Protein AF-A0A8X6HJP4-F1 (afdb_monomer_lite)

Organism: Trichonephila clavata (NCBI:txid2740835)

pLDDT: mean 70.88, std 17.94, range [38.75, 93.31]

Structure (mmCIF, N/CA/C/O backbone):
data_AF-A0A8X6HJP4-F1
#
_entry.id   AF-A0A8X6HJP4-F1
#
loop_
_atom_site.group_PDB
_atom_site.id
_atom_site.type_symbol
_atom_site.label_atom_id
_atom_site.label_alt_id
_atom_site.label_comp_id
_atom_site.label_asym_id
_atom_site.label_entity_id
_atom_site.label_seq_id
_atom_site.pdbx_PDB_ins_code
_atom_site.Cartn_x
_atom_site.Cartn_y
_atom_site.Cartn_z
_atom_site.occupancy
_atom_site.B_iso_or_equiv
_atom_site.auth_seq_id
_atom_site.auth_comp_id
_atom_site.auth_asym_id
_atom_site.auth_atom_id
_atom_site.pdbx_PDB_model_num
ATOM 1 N N . MET A 1 1 ? 58.915 -60.708 -38.035 1.00 47.84 1 MET A N 1
ATOM 2 C CA . MET A 1 1 ? 58.056 -60.629 -36.832 1.00 47.84 1 MET A CA 1
ATOM 3 C C . MET A 1 1 ? 58.029 -59.175 -36.371 1.00 47.84 1 MET A C 1
ATOM 5 O O . MET A 1 1 ? 59.102 -58.662 -36.073 1.00 47.84 1 MET A O 1
ATOM 9 N N . PRO A 1 2 ? 56.891 -58.460 -36.427 1.00 41.22 2 PRO A N 1
ATOM 10 C CA . PRO A 1 2 ? 56.853 -57.029 -36.135 1.00 41.22 2 PRO A CA 1
ATOM 11 C C . PRO A 1 2 ? 56.765 -56.736 -34.631 1.00 41.22 2 PRO A C 1
ATOM 13 O O . PRO A 1 2 ? 56.068 -57.411 -33.879 1.00 41.22 2 PRO A O 1
ATOM 16 N N . LYS A 1 3 ? 57.498 -55.699 -34.225 1.00 44.00 3 LYS A N 1
ATOM 17 C CA . LYS A 1 3 ? 57.611 -55.133 -32.876 1.00 44.00 3 LYS A CA 1
ATOM 18 C C . LYS A 1 3 ? 56.279 -54.454 -32.505 1.00 44.00 3 LYS A C 1
ATOM 20 O O . LYS A 1 3 ? 55.873 -53.517 -33.188 1.00 44.00 3 LYS A O 1
ATOM 25 N N . PHE A 1 4 ? 55.600 -54.903 -31.448 1.00 42.75 4 PHE A N 1
ATOM 26 C CA . PHE A 1 4 ? 54.418 -54.221 -30.904 1.00 42.75 4 PHE A CA 1
ATOM 27 C C . PHE A 1 4 ? 54.850 -52.892 -30.266 1.00 42.75 4 PHE A C 1
ATOM 29 O O . PHE A 1 4 ? 55.399 -52.864 -29.167 1.00 42.75 4 PHE A O 1
ATOM 36 N N . MET A 1 5 ? 54.642 -51.784 -30.978 1.00 51.66 5 MET A N 1
ATOM 37 C CA . MET A 1 5 ? 54.767 -50.432 -30.433 1.00 51.66 5 MET A CA 1
ATOM 38 C C . MET A 1 5 ? 53.473 -50.090 -29.688 1.00 51.66 5 MET A C 1
ATOM 40 O O . MET A 1 5 ? 52.437 -49.863 -30.311 1.00 51.66 5 MET A O 1
ATOM 44 N N . LEU A 1 6 ? 53.540 -50.061 -28.356 1.00 43.97 6 LEU A N 1
ATOM 45 C CA . LEU A 1 6 ? 52.516 -49.473 -27.491 1.00 43.97 6 LEU A CA 1
ATOM 46 C C . LEU A 1 6 ? 52.304 -48.007 -27.904 1.00 43.97 6 LEU A C 1
ATOM 48 O O . LEU A 1 6 ? 53.206 -47.184 -27.767 1.00 43.97 6 LEU A O 1
ATOM 52 N N . HIS A 1 7 ? 51.130 -47.686 -28.446 1.00 41.44 7 HIS A N 1
ATOM 53 C CA . HIS A 1 7 ? 50.691 -46.305 -28.628 1.00 41.44 7 HIS A CA 1
ATOM 54 C C . HIS A 1 7 ? 50.087 -45.812 -27.311 1.00 41.44 7 HIS A C 1
ATOM 56 O O . HIS A 1 7 ? 49.021 -46.272 -26.904 1.00 41.44 7 HIS A O 1
ATOM 62 N N . GLU A 1 8 ? 50.754 -44.868 -26.652 1.00 43.62 8 GLU A N 1
ATOM 63 C CA . GLU A 1 8 ? 50.147 -44.088 -25.574 1.00 43.62 8 GLU A CA 1
ATOM 64 C C . GLU A 1 8 ? 49.019 -43.203 -26.137 1.00 43.62 8 GLU A C 1
ATOM 66 O O . GLU A 1 8 ? 49.174 -42.601 -27.209 1.00 43.62 8 GLU A O 1
ATOM 71 N N . PRO A 1 9 ? 47.876 -43.068 -25.441 1.00 43.31 9 PRO A N 1
ATOM 72 C CA . PRO A 1 9 ? 46.832 -42.160 -25.876 1.00 43.31 9 PRO A CA 1
ATOM 73 C C . PRO A 1 9 ? 47.308 -40.721 -25.665 1.00 43.31 9 PRO A C 1
ATOM 75 O O . PRO A 1 9 ? 47.487 -40.254 -24.539 1.00 43.31 9 PRO A O 1
ATOM 78 N N . LYS A 1 10 ? 47.480 -39.988 -26.769 1.00 45.06 10 LYS A N 1
ATOM 79 C CA . LYS A 1 10 ? 47.684 -38.537 -26.748 1.00 45.06 10 LYS A CA 1
ATOM 80 C C . LYS A 1 10 ? 46.506 -37.891 -26.013 1.00 45.06 10 LYS A C 1
ATOM 82 O O . LYS A 1 10 ? 45.404 -37.822 -26.558 1.00 45.06 10 LYS A O 1
ATOM 87 N N . ARG A 1 11 ? 46.738 -37.391 -24.793 1.00 45.00 11 ARG A N 1
ATOM 88 C CA . ARG A 1 11 ? 45.825 -36.463 -24.113 1.00 45.00 11 ARG A CA 1
ATOM 89 C C . ARG A 1 11 ? 45.686 -35.232 -25.005 1.00 45.00 11 ARG A C 1
ATOM 91 O O . ARG A 1 11 ? 46.582 -34.394 -25.059 1.00 45.00 11 ARG A O 1
ATOM 98 N N . LYS A 1 12 ? 44.589 -35.145 -25.760 1.00 46.22 12 LYS A N 1
ATOM 99 C CA . LYS A 1 12 ? 44.219 -33.908 -26.447 1.00 46.22 12 LYS A CA 1
ATOM 100 C C . LYS A 1 12 ? 43.925 -32.885 -25.356 1.00 46.22 12 LYS A C 1
ATOM 102 O O . LYS A 1 12 ? 42.979 -33.058 -24.593 1.00 46.22 12 LYS A O 1
ATOM 107 N N . GLY A 1 13 ? 44.778 -31.868 -25.257 1.00 43.34 13 GLY A N 1
ATOM 108 C CA . GLY A 1 13 ? 44.518 -30.692 -24.441 1.00 43.34 13 GLY A CA 1
ATOM 109 C C . GLY A 1 13 ? 43.166 -30.120 -24.845 1.00 43.34 13 GLY A C 1
ATOM 110 O O . GLY A 1 13 ? 42.989 -29.694 -25.987 1.00 43.34 13 GLY A O 1
ATOM 111 N N . SER A 1 14 ? 42.214 -30.191 -23.919 1.00 41.75 14 SER A N 1
ATOM 112 C CA . SER A 1 14 ? 40.918 -29.543 -24.042 1.00 41.75 14 SER A CA 1
ATOM 113 C C . SER A 1 14 ? 41.187 -28.044 -24.009 1.00 41.75 14 SER A C 1
ATOM 115 O O . SER A 1 14 ? 41.478 -27.483 -22.955 1.00 41.75 14 SER A O 1
ATOM 117 N N . LYS A 1 15 ? 41.210 -27.427 -25.189 1.00 45.81 15 LYS A N 1
ATOM 118 C CA . LYS A 1 15 ? 41.219 -25.976 -25.312 1.00 45.81 15 LYS A CA 1
ATOM 119 C C . LYS A 1 15 ? 39.861 -25.466 -24.838 1.00 45.81 15 LYS A C 1
ATOM 121 O O . LYS A 1 15 ? 38.835 -26.026 -25.212 1.00 45.81 15 LYS A O 1
ATOM 126 N N . ASP A 1 16 ? 39.924 -24.441 -24.000 1.00 45.06 16 ASP A N 1
ATOM 127 C CA . ASP A 1 16 ? 38.837 -23.527 -23.670 1.00 45.06 16 ASP A CA 1
ATOM 128 C C . ASP A 1 16 ? 37.645 -24.165 -22.944 1.00 45.06 16 ASP A C 1
ATOM 130 O O . ASP A 1 16 ? 36.622 -24.510 -23.526 1.00 45.06 16 ASP A O 1
ATOM 134 N N . VAL A 1 17 ? 37.763 -24.256 -21.618 1.00 42.88 17 VAL A N 1
ATOM 135 C CA . VAL A 1 17 ? 36.590 -24.152 -20.744 1.00 42.88 17 VAL A CA 1
ATOM 136 C C . VAL A 1 17 ? 36.380 -22.654 -20.518 1.00 42.88 17 VAL A C 1
ATOM 138 O O . VAL A 1 17 ? 37.188 -22.059 -19.798 1.00 42.88 17 VAL A O 1
ATOM 141 N N . PRO A 1 18 ? 35.351 -22.004 -21.094 1.00 38.75 18 PRO A N 1
ATOM 142 C CA . PRO A 1 18 ? 34.951 -20.690 -20.632 1.00 38.75 18 PRO A CA 1
ATOM 143 C C . PRO A 1 18 ? 34.388 -20.879 -19.226 1.00 38.75 18 PRO A C 1
ATOM 145 O O . PRO A 1 18 ? 33.280 -21.376 -19.021 1.00 38.75 18 PRO A O 1
ATOM 148 N N . GLN A 1 19 ? 35.226 -20.547 -18.253 1.00 42.38 19 GLN A N 1
ATOM 149 C CA . GLN A 1 19 ? 34.835 -20.264 -16.884 1.00 42.38 19 GLN A CA 1
ATOM 150 C C . GLN A 1 19 ? 33.762 -19.159 -16.904 1.00 42.38 19 GLN A C 1
ATOM 152 O O . GLN A 1 19 ? 33.893 -18.196 -17.653 1.00 42.38 19 GLN A O 1
ATOM 157 N N . VAL A 1 20 ? 32.723 -19.329 -16.078 1.00 48.09 20 VAL A N 1
ATOM 158 C CA . VAL A 1 20 ? 31.703 -18.335 -15.675 1.00 48.09 20 VAL A CA 1
ATOM 159 C C . VAL A 1 20 ? 30.961 -17.574 -16.794 1.00 48.09 20 VAL A C 1
ATOM 161 O O . VAL A 1 20 ? 31.365 -16.502 -17.210 1.00 48.09 20 VAL A O 1
ATOM 164 N N . SER A 1 21 ? 29.796 -18.070 -17.239 1.00 45.22 21 SER A N 1
ATOM 165 C CA . SER A 1 21 ? 28.843 -17.234 -18.017 1.00 45.22 21 SER A CA 1
ATOM 166 C C . SER A 1 21 ? 27.358 -17.621 -17.914 1.00 45.22 21 SER A C 1
ATOM 168 O O . SER A 1 21 ? 26.514 -17.051 -18.604 1.00 45.22 21 SER A O 1
ATOM 170 N N . SER A 1 22 ? 26.976 -18.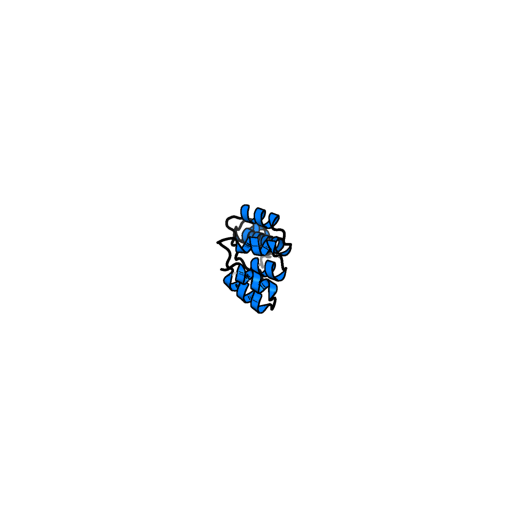569 -17.051 1.00 47.34 22 SER A N 1
ATOM 171 C CA . SER A 1 22 ? 25.569 -19.007 -16.978 1.00 47.34 22 SER A CA 1
ATOM 172 C C . SER A 1 22 ? 24.670 -18.113 -16.117 1.00 47.34 22 SER A C 1
ATOM 174 O O . SER A 1 22 ? 23.454 -18.188 -16.262 1.00 47.34 22 SER A O 1
ATOM 176 N N . VAL A 1 23 ? 25.241 -17.253 -15.266 1.00 47.69 23 VAL A N 1
ATOM 177 C CA . VAL A 1 23 ? 24.474 -16.311 -14.430 1.00 47.69 23 VAL A CA 1
ATOM 178 C C . VAL A 1 23 ? 24.244 -14.958 -15.111 1.00 47.69 23 VAL A C 1
ATOM 180 O O . VAL A 1 23 ? 23.131 -14.451 -15.056 1.00 47.69 23 VAL A O 1
ATOM 183 N N . GLU A 1 24 ? 25.212 -14.427 -15.863 1.00 46.94 24 GLU A N 1
ATOM 184 C CA . GLU A 1 24 ? 25.058 -13.128 -16.550 1.00 46.94 24 GLU A CA 1
ATOM 185 C C . GLU A 1 24 ? 24.067 -13.176 -17.727 1.00 46.94 24 GLU A C 1
ATOM 187 O O . GLU A 1 24 ? 23.448 -12.176 -18.076 1.00 46.94 24 GLU A O 1
ATOM 192 N N . LYS A 1 25 ? 23.827 -14.362 -18.301 1.00 45.03 25 LYS A N 1
ATOM 193 C CA . LYS A 1 25 ? 22.883 -14.547 -19.417 1.00 45.03 25 LYS A CA 1
ATOM 194 C C . LYS A 1 25 ? 21.414 -14.667 -18.986 1.00 45.03 25 LYS A C 1
ATOM 196 O O . LYS A 1 25 ? 20.534 -14.829 -19.836 1.00 45.03 25 LYS A O 1
ATOM 201 N N . LEU A 1 26 ? 21.140 -14.634 -17.679 1.00 45.94 26 LEU A N 1
ATOM 202 C CA . LEU A 1 26 ? 19.782 -14.687 -17.135 1.00 45.94 26 LEU A CA 1
ATOM 203 C C . LEU A 1 26 ? 19.159 -13.287 -17.014 1.00 45.94 26 LEU A C 1
ATOM 205 O O . LEU A 1 26 ? 17.960 -13.145 -17.250 1.00 45.94 26 LEU A O 1
ATOM 209 N N . GLU A 1 27 ? 19.962 -12.255 -16.733 1.00 51.69 27 GLU A N 1
ATOM 210 C CA . GLU A 1 27 ? 19.502 -10.861 -16.639 1.00 51.69 27 GLU A CA 1
ATOM 211 C C . GLU A 1 27 ? 18.963 -10.341 -17.986 1.00 51.69 27 GLU A C 1
ATOM 213 O O . GLU A 1 27 ? 17.882 -9.759 -18.040 1.00 51.69 27 GLU A O 1
ATOM 218 N N . GLU A 1 28 ? 19.632 -10.650 -19.102 1.00 47.50 28 GLU A N 1
ATOM 219 C CA . GLU A 1 28 ? 19.159 -10.279 -20.450 1.00 47.50 28 GLU A CA 1
ATOM 220 C C . GLU A 1 28 ? 17.887 -11.031 -20.877 1.00 47.50 28 GLU A C 1
ATOM 222 O O . GLU A 1 28 ? 17.081 -10.532 -21.666 1.00 47.50 28 GLU A O 1
ATOM 227 N N . ARG A 1 29 ? 17.657 -12.235 -20.336 1.00 50.44 29 ARG A N 1
ATOM 228 C CA . ARG A 1 29 ? 16.448 -13.024 -20.619 1.00 50.44 29 ARG A CA 1
ATOM 229 C C . ARG A 1 29 ? 15.243 -12.596 -19.794 1.00 50.44 29 ARG A C 1
ATOM 231 O O . ARG A 1 29 ? 14.119 -12.817 -20.233 1.00 50.44 29 ARG A O 1
ATOM 238 N N . LYS A 1 30 ? 15.446 -11.947 -18.645 1.00 49.94 30 LYS A N 1
ATOM 239 C CA . LYS A 1 30 ? 14.352 -11.333 -17.882 1.00 49.94 30 LYS A CA 1
ATOM 240 C C . LYS A 1 30 ? 13.649 -10.259 -18.718 1.00 49.94 30 LYS A C 1
ATOM 242 O O . LYS A 1 30 ? 12.435 -10.304 -18.850 1.00 49.94 30 LYS A O 1
ATOM 247 N N . ALA A 1 31 ? 14.400 -9.382 -19.383 1.00 51.38 31 ALA A N 1
ATOM 248 C CA . ALA A 1 31 ? 13.833 -8.286 -20.176 1.00 51.38 31 ALA A CA 1
ATOM 249 C C . ALA A 1 31 ? 12.991 -8.734 -21.393 1.00 51.38 31 ALA A C 1
ATOM 251 O O . ALA A 1 31 ? 12.178 -7.963 -21.891 1.00 51.38 31 ALA A O 1
ATOM 252 N N . SER A 1 32 ? 13.168 -9.970 -21.875 1.00 52.00 32 SER A N 1
ATOM 253 C CA . SER A 1 32 ? 12.420 -10.531 -23.016 1.00 52.00 32 SER A CA 1
ATOM 254 C C . SER A 1 32 ? 11.284 -11.474 -22.608 1.00 52.00 32 SER A C 1
ATOM 256 O O . SER A 1 32 ? 10.491 -11.885 -23.455 1.00 52.00 32 SER A O 1
ATOM 258 N N . LEU A 1 33 ? 11.180 -11.813 -21.321 1.00 49.00 33 LEU A N 1
ATOM 259 C CA . LEU A 1 33 ? 10.102 -12.630 -20.783 1.00 49.00 33 LEU A CA 1
ATOM 260 C C . LEU A 1 33 ? 9.059 -11.703 -20.143 1.00 49.00 33 LEU A C 1
ATOM 262 O O . LEU A 1 33 ? 9.397 -10.997 -19.192 1.00 49.00 33 LEU A O 1
ATOM 266 N N . PRO A 1 34 ? 7.781 -11.748 -20.567 1.00 51.12 34 PRO A N 1
ATOM 267 C CA . PRO A 1 34 ? 6.707 -10.955 -19.957 1.00 51.12 34 PRO A CA 1
ATOM 268 C C . PRO A 1 34 ? 6.652 -11.092 -18.427 1.00 51.12 34 PRO A C 1
ATOM 270 O O . PRO A 1 34 ? 6.281 -10.162 -17.722 1.00 51.12 34 PRO A O 1
ATOM 273 N N . LEU A 1 35 ? 7.089 -12.245 -17.912 1.00 46.84 35 LEU A N 1
ATOM 274 C CA . LEU A 1 35 ? 7.155 -12.560 -16.489 1.00 46.84 35 LEU A CA 1
ATOM 275 C C . LEU A 1 35 ? 8.084 -11.640 -15.688 1.00 46.84 35 LEU A C 1
ATOM 277 O O . LEU A 1 35 ? 7.721 -11.264 -14.580 1.00 46.84 35 LEU A O 1
ATOM 281 N N . ALA A 1 36 ? 9.262 -11.263 -16.197 1.00 50.75 36 ALA A N 1
ATOM 282 C CA . ALA A 1 36 ? 10.165 -10.422 -15.405 1.00 50.75 36 ALA A CA 1
ATOM 283 C C . ALA A 1 36 ? 9.758 -8.946 -15.435 1.00 50.75 36 ALA A C 1
ATOM 285 O O . ALA A 1 36 ? 10.018 -8.222 -14.476 1.00 50.75 36 ALA A O 1
ATOM 286 N N . GLN A 1 37 ? 9.080 -8.521 -16.507 1.00 54.09 37 GLN A N 1
ATOM 287 C CA . GLN A 1 37 ? 8.431 -7.218 -16.538 1.00 54.09 37 GLN A CA 1
ATOM 288 C C . GLN A 1 37 ? 7.282 -7.160 -15.529 1.00 54.09 37 GLN A C 1
ATOM 290 O O . GLN A 1 37 ? 7.194 -6.177 -14.807 1.00 54.09 37 GLN A O 1
ATOM 295 N N . LEU A 1 38 ? 6.477 -8.226 -15.394 1.00 58.31 38 LEU A N 1
ATOM 296 C CA . LEU A 1 38 ? 5.463 -8.300 -14.335 1.00 58.31 38 LEU A CA 1
ATOM 297 C C . LEU A 1 38 ? 6.082 -8.161 -12.937 1.00 58.31 38 LEU A C 1
ATOM 299 O O . LEU A 1 38 ? 5.614 -7.329 -12.171 1.00 58.31 38 LEU A O 1
ATOM 303 N N . VAL A 1 39 ? 7.162 -8.893 -12.634 1.00 65.62 39 VAL A N 1
ATOM 304 C CA . VAL A 1 39 ? 7.816 -8.822 -11.311 1.00 65.62 39 VAL A CA 1
ATOM 305 C C . VAL A 1 39 ? 8.368 -7.418 -11.024 1.00 65.62 39 VAL A C 1
ATOM 307 O O . VAL A 1 39 ? 8.156 -6.886 -9.938 1.00 65.62 39 VAL A O 1
ATOM 310 N N . GLY A 1 40 ? 9.020 -6.774 -12.000 1.00 76.94 40 GLY A N 1
ATOM 311 C CA . GLY A 1 40 ? 9.520 -5.402 -11.832 1.00 76.94 40 GLY A CA 1
ATOM 312 C C . GLY A 1 40 ? 8.401 -4.360 -11.714 1.00 76.94 40 GLY A C 1
ATOM 313 O O . GLY A 1 40 ? 8.499 -3.419 -10.925 1.00 76.94 40 GLY A O 1
ATOM 314 N N . SER A 1 41 ? 7.312 -4.538 -12.463 1.00 82.31 41 SER A N 1
ATOM 315 C CA . SER A 1 41 ? 6.130 -3.683 -12.376 1.00 82.31 41 SER A CA 1
ATOM 316 C C . SER A 1 41 ? 5.425 -3.839 -11.019 1.00 82.31 41 SER A C 1
ATOM 318 O O . SER A 1 41 ? 5.032 -2.836 -10.430 1.00 82.31 41 SER A O 1
ATOM 320 N N . GLU A 1 42 ? 5.304 -5.051 -10.474 1.00 85.31 42 GLU A N 1
ATOM 321 C CA . GLU A 1 42 ? 4.737 -5.290 -9.136 1.00 85.31 42 GLU A CA 1
ATOM 322 C C . GLU A 1 42 ? 5.590 -4.648 -8.031 1.00 85.31 42 GLU A C 1
ATOM 324 O O . GLU A 1 42 ? 5.060 -3.954 -7.164 1.00 85.31 42 GLU A O 1
ATOM 329 N N . GLU A 1 43 ? 6.918 -4.795 -8.078 1.00 86.56 43 GLU A N 1
ATOM 330 C CA . GLU A 1 43 ? 7.820 -4.113 -7.137 1.00 86.56 43 GLU A CA 1
ATOM 331 C C . GLU A 1 43 ? 7.653 -2.590 -7.193 1.00 86.56 43 GLU A C 1
ATOM 333 O O . GLU A 1 43 ? 7.536 -1.931 -6.153 1.00 86.56 43 GLU A O 1
ATOM 338 N N . ARG A 1 44 ? 7.568 -2.029 -8.406 1.00 89.69 44 ARG A N 1
ATOM 339 C CA . ARG A 1 44 ? 7.340 -0.595 -8.600 1.00 89.69 44 ARG A CA 1
ATOM 340 C C . ARG A 1 44 ? 5.979 -0.155 -8.065 1.00 89.69 44 ARG A C 1
ATOM 342 O O . ARG A 1 44 ? 5.891 0.899 -7.437 1.00 89.69 44 ARG A O 1
ATOM 349 N N . PHE A 1 45 ? 4.937 -0.953 -8.274 1.00 91.44 45 PHE A N 1
ATOM 350 C CA . PHE A 1 45 ? 3.605 -0.700 -7.732 1.00 91.44 45 PHE A CA 1
ATOM 351 C C . PHE A 1 45 ? 3.635 -0.593 -6.205 1.00 91.44 45 PHE A C 1
ATOM 353 O O . PHE A 1 45 ? 3.146 0.392 -5.647 1.00 91.44 45 PHE A O 1
ATOM 360 N N . PHE A 1 46 ? 4.275 -1.547 -5.523 1.00 90.81 46 PHE A N 1
ATOM 361 C CA . PHE A 1 46 ? 4.404 -1.509 -4.067 1.00 90.81 46 PHE A CA 1
ATOM 362 C C . PHE A 1 46 ? 5.180 -0.287 -3.572 1.00 90.81 46 PHE A C 1
ATOM 364 O O . PHE A 1 46 ? 4.788 0.299 -2.565 1.00 90.81 46 PHE A O 1
ATOM 371 N N . GLU A 1 47 ? 6.237 0.131 -4.273 1.00 91.38 47 GLU A N 1
ATOM 372 C CA . GLU A 1 47 ? 6.992 1.340 -3.923 1.00 91.38 47 GLU A CA 1
ATOM 373 C C . GLU A 1 47 ? 6.115 2.603 -3.993 1.00 91.38 47 GLU A C 1
ATOM 375 O O . GLU A 1 47 ? 6.156 3.447 -3.095 1.00 91.38 47 GLU A O 1
ATOM 380 N N . LEU A 1 48 ? 5.293 2.734 -5.040 1.00 93.31 48 LEU A N 1
ATOM 381 C CA . LEU A 1 48 ? 4.371 3.863 -5.199 1.00 93.31 48 LEU A CA 1
ATOM 382 C C . LEU A 1 48 ? 3.307 3.886 -4.091 1.00 93.31 48 LEU A C 1
ATOM 384 O O . LEU A 1 48 ? 3.045 4.934 -3.495 1.00 93.31 48 LEU A O 1
ATOM 388 N N . VAL A 1 49 ? 2.749 2.718 -3.764 1.00 92.25 49 VAL A N 1
ATOM 389 C CA . VAL A 1 49 ? 1.780 2.557 -2.670 1.00 92.25 49 VAL A CA 1
ATOM 390 C C . VAL A 1 49 ? 2.414 2.897 -1.318 1.00 92.25 49 VAL A C 1
ATOM 392 O O . VAL A 1 49 ? 1.811 3.602 -0.504 1.00 92.25 49 VAL A O 1
ATOM 395 N N . GLU A 1 50 ? 3.650 2.454 -1.085 1.00 90.12 50 GLU A N 1
ATOM 396 C CA . GLU A 1 50 ? 4.401 2.722 0.142 1.00 90.12 50 GLU A CA 1
ATOM 397 C C . GLU A 1 50 ? 4.723 4.210 0.325 1.00 90.12 50 GLU A C 1
ATOM 399 O O . GLU A 1 50 ? 4.709 4.698 1.456 1.00 90.12 50 GLU A O 1
ATOM 404 N N . ARG A 1 51 ? 4.951 4.942 -0.773 1.00 91.19 51 ARG A N 1
ATOM 405 C CA . ARG A 1 51 ? 5.109 6.407 -0.776 1.00 91.19 51 ARG A CA 1
ATOM 406 C C . ARG A 1 51 ? 3.791 7.155 -0.556 1.00 91.19 51 ARG A C 1
ATOM 408 O O . ARG A 1 51 ? 3.829 8.308 -0.143 1.00 91.19 51 ARG A O 1
ATOM 415 N N . GLY A 1 52 ? 2.645 6.520 -0.813 1.00 90.25 52 GLY A N 1
ATOM 416 C CA . GLY A 1 52 ? 1.323 7.142 -0.675 1.00 90.25 52 GLY A CA 1
ATOM 417 C C . GLY A 1 52 ? 0.940 8.083 -1.811 1.00 90.25 52 GLY A C 1
ATOM 418 O O . GLY A 1 52 ? -0.016 8.841 -1.671 1.00 90.25 52 GLY A O 1
ATOM 419 N N . ASP A 1 53 ? 1.660 8.035 -2.931 1.00 90.50 53 ASP A N 1
ATOM 420 C CA . ASP A 1 53 ? 1.384 8.873 -4.095 1.00 90.50 53 ASP A CA 1
ATOM 421 C C . ASP A 1 53 ? 0.257 8.264 -4.936 1.00 90.50 53 ASP A C 1
ATOM 423 O O . ASP A 1 53 ? 0.470 7.386 -5.776 1.00 90.50 53 ASP A O 1
ATOM 427 N N . THR A 1 54 ? -0.965 8.725 -4.685 1.00 92.31 54 THR A N 1
ATOM 428 C CA . THR A 1 54 ? -2.163 8.216 -5.353 1.00 92.31 54 THR A CA 1
ATOM 429 C C . THR A 1 54 ? -2.174 8.513 -6.852 1.00 92.31 54 THR A C 1
ATOM 431 O O . THR A 1 54 ? -2.603 7.667 -7.631 1.00 92.31 54 THR A O 1
ATOM 434 N N . ALA A 1 55 ? -1.655 9.668 -7.277 1.00 93.31 55 ALA A N 1
ATOM 435 C CA . ALA A 1 55 ? -1.642 10.068 -8.684 1.00 93.31 55 ALA A CA 1
ATOM 436 C C . ALA A 1 55 ? -0.680 9.200 -9.508 1.00 93.31 55 ALA A C 1
ATOM 438 O O . ALA A 1 55 ? -1.013 8.748 -10.609 1.00 93.31 55 ALA A O 1
ATOM 439 N N . SER A 1 56 ? 0.502 8.919 -8.953 1.00 93.31 56 SER A N 1
ATOM 440 C CA . SER A 1 56 ? 1.458 8.011 -9.589 1.00 93.31 56 SER A CA 1
ATOM 441 C C . SER A 1 56 ? 0.920 6.582 -9.656 1.00 93.31 56 SER A C 1
ATOM 443 O O . SER A 1 56 ? 1.087 5.926 -10.682 1.00 93.31 56 SER A O 1
ATOM 445 N N . VAL A 1 57 ? 0.241 6.103 -8.607 1.00 92.50 57 VAL A N 1
ATOM 446 C CA . VAL A 1 57 ? -0.404 4.779 -8.617 1.00 92.50 57 VAL A CA 1
ATOM 447 C C . VAL A 1 57 ? -1.500 4.692 -9.684 1.00 92.50 57 VAL A C 1
ATOM 449 O O . VAL A 1 57 ? -1.527 3.722 -10.437 1.00 92.50 57 VAL A O 1
ATOM 452 N N . GLU A 1 58 ? -2.371 5.696 -9.807 1.00 91.44 58 GLU A N 1
ATOM 453 C CA . GLU A 1 58 ? -3.411 5.716 -10.847 1.00 91.44 58 GLU A CA 1
ATOM 454 C C . GLU A 1 58 ? -2.821 5.700 -12.257 1.00 91.44 58 GLU A C 1
ATOM 456 O O . GLU A 1 58 ? -3.249 4.914 -13.106 1.00 91.44 58 GLU A O 1
ATOM 461 N N . THR A 1 59 ? -1.806 6.534 -12.493 1.00 92.75 59 THR A N 1
ATOM 462 C CA . THR A 1 59 ? -1.099 6.587 -13.780 1.00 92.75 59 THR A CA 1
ATOM 463 C C . THR A 1 59 ? -0.502 5.223 -14.110 1.00 92.75 59 THR A C 1
ATOM 465 O O . THR A 1 59 ? -0.724 4.679 -15.192 1.00 92.75 59 THR A O 1
ATOM 468 N N . PHE A 1 60 ? 0.175 4.623 -13.135 1.00 91.31 60 PHE A N 1
ATOM 469 C CA . PHE A 1 60 ? 0.826 3.334 -13.278 1.00 91.31 60 PHE A CA 1
ATOM 470 C C . PHE A 1 60 ? -0.163 2.192 -13.566 1.00 91.31 60 PHE A C 1
ATOM 472 O O . PHE A 1 60 ? 0.079 1.379 -14.461 1.00 91.31 60 PHE A O 1
ATOM 479 N N . LEU A 1 61 ? -1.303 2.148 -12.868 1.00 88.94 61 LEU A N 1
ATOM 480 C CA . LEU A 1 61 ? -2.361 1.159 -13.106 1.00 88.94 61 LEU A CA 1
ATOM 481 C C . LEU A 1 61 ? -3.051 1.354 -14.465 1.00 88.94 61 LEU A C 1
ATOM 483 O O . LEU A 1 61 ? -3.493 0.381 -15.076 1.00 88.94 61 LEU A O 1
ATOM 487 N N . ASN A 1 62 ? -3.132 2.589 -14.970 1.00 89.31 62 ASN A N 1
ATOM 488 C CA . ASN A 1 62 ? -3.664 2.850 -16.307 1.00 89.31 62 ASN A CA 1
ATOM 489 C C . ASN A 1 62 ? -2.700 2.396 -17.419 1.00 89.31 62 ASN A C 1
A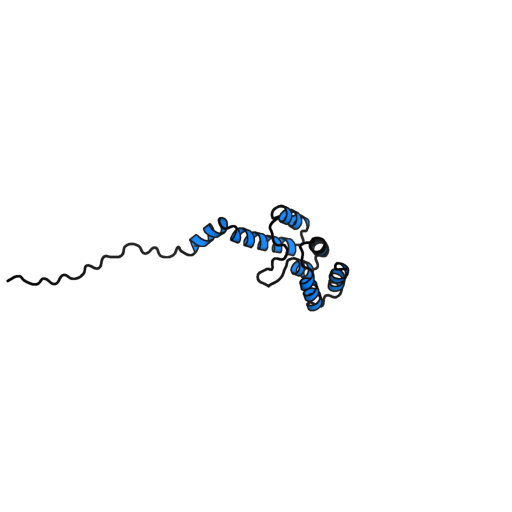TOM 491 O O . ASN A 1 62 ? -3.160 1.918 -18.457 1.00 89.31 62 ASN A O 1
ATOM 495 N N . GLU A 1 63 ? -1.388 2.506 -17.197 1.00 88.44 63 GLU A N 1
ATOM 496 C CA . GLU A 1 63 ? -0.352 1.972 -18.093 1.00 88.44 63 GLU A CA 1
ATOM 497 C C . GLU A 1 63 ? -0.285 0.435 -18.049 1.00 88.44 63 GLU A C 1
ATOM 499 O O . GLU A 1 63 ? -0.066 -0.209 -19.074 1.00 88.44 63 GLU A O 1
ATOM 504 N N . HIS A 1 64 ? -0.548 -0.166 -16.884 1.00 86.94 64 HIS A N 1
ATOM 505 C CA . HIS A 1 64 ? -0.468 -1.610 -16.650 1.00 86.94 64 HIS A CA 1
ATOM 506 C C . HIS A 1 64 ? -1.851 -2.228 -16.407 1.00 86.94 64 HIS A C 1
ATOM 508 O O . HIS A 1 64 ? -2.105 -2.835 -15.369 1.00 86.94 64 HIS A O 1
ATOM 514 N N . ARG A 1 65 ? -2.758 -2.128 -17.387 1.00 82.44 65 ARG A N 1
ATOM 515 C CA . ARG A 1 65 ? -4.152 -2.611 -17.248 1.00 82.44 65 ARG A CA 1
ATOM 516 C C . ARG A 1 65 ? -4.303 -4.101 -16.940 1.00 82.44 65 ARG A C 1
ATOM 518 O O . ARG A 1 65 ? -5.345 -4.509 -16.444 1.00 82.44 65 ARG A O 1
ATOM 525 N N . SER A 1 66 ? -3.303 -4.913 -17.274 1.00 82.62 66 SER A N 1
ATOM 526 C CA . SER A 1 66 ? -3.279 -6.352 -16.987 1.00 82.62 66 SER A CA 1
ATOM 527 C C . SER A 1 66 ? -2.628 -6.691 -15.643 1.00 82.62 66 SER A C 1
ATOM 529 O O . SER A 1 66 ? -2.417 -7.868 -15.360 1.00 82.62 66 SER A O 1
ATOM 531 N N . MET A 1 67 ? -2.240 -5.690 -14.849 1.00 86.25 67 MET A N 1
ATOM 532 C CA . MET A 1 67 ? -1.629 -5.914 -13.547 1.00 86.25 67 MET A CA 1
ATOM 533 C C . MET A 1 67 ? -2.639 -6.486 -12.558 1.00 86.25 67 MET A C 1
ATOM 535 O O . MET A 1 67 ? -3.759 -5.996 -12.429 1.00 86.25 67 MET A O 1
ATOM 539 N N . ASN A 1 68 ? -2.194 -7.484 -11.800 1.00 85.50 68 ASN A N 1
ATOM 540 C CA . ASN A 1 68 ? -2.927 -7.963 -10.645 1.00 85.50 68 ASN A CA 1
ATOM 541 C C . ASN A 1 68 ? -2.737 -7.003 -9.459 1.00 85.50 68 ASN A C 1
ATOM 543 O O . ASN A 1 68 ? -1.684 -6.998 -8.832 1.00 85.50 68 ASN A O 1
ATOM 547 N N . VAL A 1 69 ? -3.765 -6.226 -9.116 1.00 87.44 69 VAL A N 1
ATOM 548 C CA . VAL A 1 69 ? -3.736 -5.292 -7.970 1.00 87.44 69 VAL A CA 1
ATOM 549 C C . VAL A 1 69 ? -3.681 -6.031 -6.620 1.00 87.44 69 VAL A C 1
ATOM 551 O O . VAL A 1 69 ? -3.181 -5.492 -5.632 1.00 87.44 69 VAL A O 1
ATOM 554 N N . ASN A 1 70 ? -4.128 -7.291 -6.582 1.00 86.62 70 ASN A N 1
ATOM 555 C CA . ASN A 1 70 ? -4.076 -8.156 -5.399 1.00 86.62 70 ASN A CA 1
ATOM 556 C C . ASN A 1 70 ? -2.756 -8.926 -5.273 1.00 86.62 70 ASN A C 1
ATOM 558 O O . ASN A 1 70 ? -2.661 -9.836 -4.449 1.00 86.62 70 ASN A O 1
ATOM 562 N N . CYS A 1 71 ? -1.735 -8.604 -6.078 1.00 87.56 71 CYS A N 1
ATOM 563 C CA . CYS A 1 71 ? -0.415 -9.202 -5.921 1.00 87.56 71 CYS A CA 1
ATOM 564 C C . CYS A 1 71 ? 0.098 -9.016 -4.483 1.00 87.56 71 CYS A C 1
ATOM 566 O O . CYS A 1 71 ? -0.211 -8.025 -3.810 1.00 87.56 71 CYS A O 1
ATOM 568 N N . ILE A 1 72 ? 0.916 -9.962 -4.025 1.00 86.00 72 ILE A N 1
ATOM 569 C CA . ILE A 1 72 ? 1.581 -9.912 -2.721 1.00 86.00 72 ILE A CA 1
ATOM 570 C C . ILE A 1 72 ? 3.090 -9.793 -2.914 1.00 86.00 72 ILE A C 1
ATOM 572 O O . ILE A 1 72 ? 3.663 -10.396 -3.817 1.00 86.00 72 ILE A O 1
ATOM 576 N N . ASN A 1 73 ? 3.745 -9.015 -2.059 1.00 83.69 73 ASN A N 1
ATOM 577 C CA . ASN A 1 73 ? 5.198 -8.893 -2.078 1.00 83.69 73 ASN A CA 1
ATOM 578 C C . ASN A 1 73 ? 5.880 -10.106 -1.413 1.00 83.69 73 ASN A C 1
ATOM 580 O O . ASN A 1 73 ? 5.232 -11.008 -0.882 1.00 83.69 73 ASN A O 1
ATOM 584 N N . TYR A 1 74 ? 7.215 -10.089 -1.346 1.00 80.25 74 TYR A N 1
ATOM 585 C CA . TYR A 1 74 ? 8.022 -11.132 -0.692 1.00 80.25 74 TYR A CA 1
ATOM 586 C C . TYR A 1 74 ? 7.721 -11.340 0.809 1.00 80.25 74 TYR A C 1
ATOM 588 O O . TYR A 1 74 ? 8.180 -12.319 1.394 1.00 80.25 74 TYR A O 1
ATOM 596 N N . LYS A 1 75 ? 6.975 -10.430 1.452 1.00 79.50 75 LYS A N 1
ATOM 597 C CA . LYS A 1 75 ? 6.501 -10.547 2.844 1.00 79.50 75 LYS A CA 1
ATOM 598 C C . LYS A 1 75 ? 5.074 -11.096 2.938 1.00 79.50 75 LYS A C 1
ATOM 600 O O . LYS A 1 75 ? 4.537 -11.157 4.039 1.00 79.50 75 LYS A O 1
ATOM 605 N N . GLY A 1 76 ? 4.449 -11.441 1.814 1.00 80.88 76 GLY A N 1
ATOM 606 C CA . GLY A 1 76 ? 3.051 -11.863 1.755 1.00 80.88 76 GLY A CA 1
ATOM 607 C C . GLY A 1 76 ? 2.047 -10.721 1.932 1.00 80.88 76 GLY A C 1
ATOM 608 O O . GLY A 1 76 ? 0.902 -10.977 2.282 1.00 80.88 76 GLY A O 1
ATOM 609 N N . LEU A 1 77 ? 2.455 -9.463 1.722 1.00 83.88 77 LEU A N 1
ATOM 610 C CA . LEU A 1 77 ? 1.589 -8.293 1.889 1.00 83.88 77 LEU A CA 1
ATOM 611 C C . LEU A 1 77 ? 1.111 -7.771 0.534 1.00 83.88 77 LEU A C 1
ATOM 613 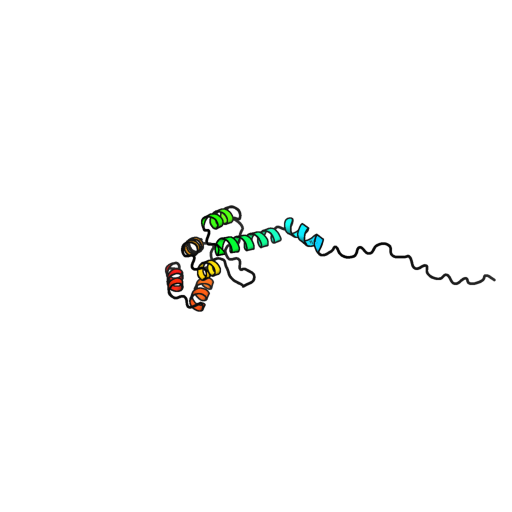O O . LEU A 1 77 ? 1.931 -7.531 -0.352 1.00 83.88 77 LEU A O 1
ATOM 617 N N . SER A 1 78 ? -0.193 -7.527 0.408 1.00 89.00 78 SER A N 1
ATOM 618 C CA . SER A 1 78 ? -0.770 -6.812 -0.740 1.00 89.00 78 SER A CA 1
ATOM 619 C C . SER A 1 78 ? -0.646 -5.289 -0.608 1.00 89.00 78 SER A C 1
ATOM 621 O O . SER A 1 78 ? -0.303 -4.764 0.456 1.00 89.00 78 SER A O 1
ATOM 623 N N . ALA A 1 79 ? -0.961 -4.55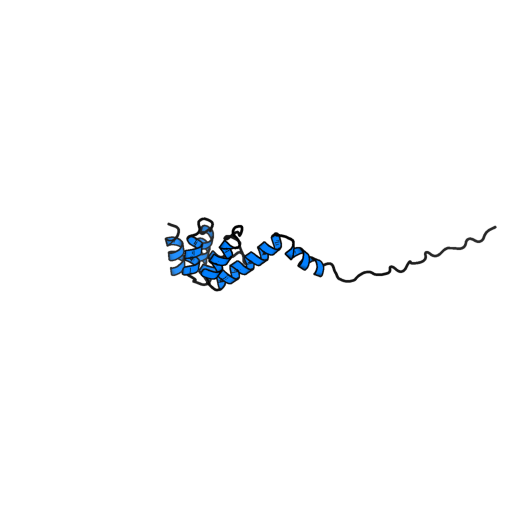7 -1.681 1.00 90.06 79 ALA A N 1
ATOM 624 C CA . ALA A 1 79 ? -0.922 -3.095 -1.686 1.00 90.06 79 ALA A CA 1
ATOM 625 C C . ALA A 1 79 ? -1.824 -2.488 -0.603 1.00 90.06 79 ALA A C 1
ATOM 627 O O . ALA A 1 79 ? -1.424 -1.550 0.089 1.00 90.06 79 ALA A O 1
ATOM 628 N N . LEU A 1 80 ? -2.999 -3.082 -0.382 1.00 88.31 80 LEU A N 1
ATOM 629 C CA . LEU A 1 80 ? -3.922 -2.636 0.653 1.00 88.31 80 LEU A CA 1
ATOM 630 C C . LEU A 1 80 ? -3.316 -2.792 2.058 1.00 88.31 80 LEU A C 1
ATOM 632 O O . LEU A 1 80 ? -3.409 -1.874 2.867 1.00 88.31 80 LEU A O 1
ATOM 636 N N . HIS A 1 81 ? -2.599 -3.888 2.330 1.00 84.19 81 HIS A N 1
ATOM 637 C CA . HIS A 1 81 ? -1.890 -4.070 3.602 1.00 84.19 81 HIS A CA 1
ATOM 638 C C . HIS A 1 81 ? -0.832 -2.987 3.840 1.00 84.19 81 HIS A C 1
ATOM 640 O O . HIS A 1 81 ? -0.695 -2.481 4.955 1.00 84.19 81 HIS A O 1
ATOM 646 N N . ILE A 1 82 ? -0.074 -2.626 2.800 1.00 87.00 82 ILE A N 1
ATOM 647 C CA . ILE A 1 82 ? 0.957 -1.586 2.895 1.00 87.00 82 ILE A CA 1
ATOM 648 C C . ILE A 1 82 ? 0.310 -0.224 3.142 1.00 87.00 82 ILE A C 1
ATOM 650 O O . ILE A 1 82 ? 0.730 0.478 4.062 1.00 87.00 82 ILE A O 1
ATOM 654 N N . ALA A 1 83 ? -0.729 0.124 2.381 1.00 88.38 83 ALA A N 1
ATOM 655 C CA . ALA A 1 83 ? -1.465 1.375 2.548 1.00 88.38 83 ALA A CA 1
ATOM 656 C C . ALA A 1 83 ? -2.040 1.512 3.969 1.00 88.38 83 ALA A C 1
ATOM 658 O O . ALA A 1 83 ? -1.920 2.574 4.583 1.00 88.38 83 ALA A O 1
ATOM 659 N N . LEU A 1 84 ? -2.572 0.418 4.528 1.00 81.88 84 LEU A N 1
ATOM 660 C CA . LEU A 1 84 ? -3.066 0.360 5.906 1.00 81.88 84 LEU A CA 1
ATOM 661 C C . LEU A 1 84 ? -1.944 0.522 6.932 1.00 81.88 84 LEU A C 1
ATOM 663 O O . LEU A 1 84 ? -2.041 1.354 7.831 1.00 81.88 84 LEU A O 1
ATOM 667 N N . LYS A 1 85 ? -0.837 -0.214 6.777 1.00 80.94 85 LYS A N 1
ATOM 668 C CA . LYS A 1 85 ? 0.323 -0.111 7.675 1.00 80.94 85 LYS A CA 1
ATOM 669 C C . LYS A 1 85 ? 0.928 1.296 7.681 1.00 80.94 85 LYS A C 1
ATOM 671 O O . LYS A 1 85 ? 1.426 1.745 8.712 1.00 80.94 85 LYS A O 1
ATOM 676 N N . ARG A 1 86 ? 0.915 1.972 6.531 1.00 84.38 86 ARG A N 1
ATOM 677 C CA . ARG A 1 86 ? 1.409 3.344 6.358 1.00 84.38 86 ARG A CA 1
ATOM 678 C C . ARG A 1 86 ? 0.383 4.411 6.749 1.00 84.38 86 ARG A C 1
ATOM 680 O O . ARG A 1 86 ? 0.749 5.577 6.798 1.00 84.38 86 ARG A O 1
ATOM 687 N N . GLN A 1 87 ? -0.854 4.024 7.074 1.00 83.25 87 GLN A N 1
ATOM 688 C CA . GLN A 1 87 ? -1.957 4.929 7.422 1.00 83.25 87 GLN A CA 1
ATOM 689 C C . GLN A 1 87 ? -2.285 5.940 6.311 1.00 83.25 87 GLN A C 1
ATOM 691 O O . GLN A 1 87 ? -2.683 7.076 6.559 1.00 83.25 87 GLN A O 1
ATOM 696 N N . HIS A 1 88 ? -2.125 5.527 5.055 1.00 87.50 88 HIS A N 1
ATOM 697 C CA . HIS A 1 88 ? -2.409 6.366 3.897 1.00 87.50 88 HIS A CA 1
ATOM 698 C C . HIS A 1 88 ? -3.897 6.281 3.536 1.00 87.50 88 HIS A C 1
ATOM 700 O O . HIS A 1 88 ? -4.281 5.542 2.634 1.00 87.50 88 HIS A O 1
ATOM 706 N N . GLU A 1 89 ? -4.747 7.036 4.234 1.00 84.50 89 GLU A N 1
ATOM 707 C CA . GLU A 1 89 ? -6.211 6.987 4.078 1.00 84.50 89 GLU A CA 1
ATOM 708 C C . GLU A 1 89 ? -6.676 7.203 2.627 1.00 84.50 89 GLU A C 1
ATOM 710 O O . GLU A 1 89 ? -7.509 6.449 2.125 1.00 84.50 89 GLU A O 1
ATOM 715 N N . SER A 1 90 ? -6.099 8.176 1.914 1.00 89.44 90 SER A N 1
ATOM 716 C CA . SER A 1 90 ? -6.414 8.425 0.499 1.00 89.44 90 SER A CA 1
ATOM 717 C C . SER A 1 90 ? -6.071 7.232 -0.397 1.00 89.44 90 SER A C 1
ATOM 719 O O . SER A 1 90 ? -6.842 6.890 -1.290 1.00 89.44 90 SER A O 1
ATOM 721 N N . MET A 1 91 ? -4.945 6.561 -0.130 1.00 90.81 91 MET A N 1
ATOM 722 C CA . MET A 1 91 ? -4.531 5.360 -0.861 1.00 90.81 91 MET A CA 1
ATOM 723 C C . MET A 1 91 ? -5.452 4.179 -0.546 1.00 90.81 91 MET A C 1
ATOM 725 O O . MET A 1 91 ? -5.867 3.462 -1.449 1.00 90.81 91 MET A O 1
ATOM 729 N N . VAL A 1 92 ? -5.823 4.005 0.725 1.00 87.19 92 VAL A N 1
ATOM 730 C CA . VAL A 1 92 ? -6.779 2.977 1.162 1.00 87.19 92 VAL A CA 1
ATOM 731 C C . VAL A 1 92 ? -8.130 3.174 0.475 1.00 87.19 92 VAL A C 1
ATOM 733 O O . VAL A 1 92 ? -8.667 2.222 -0.085 1.00 87.19 92 VAL A O 1
ATOM 736 N N . ARG A 1 93 ? -8.654 4.406 0.448 1.00 86.94 93 ARG A N 1
ATOM 737 C CA . ARG A 1 93 ? -9.902 4.727 -0.258 1.00 86.94 93 ARG A CA 1
ATOM 738 C C . ARG A 1 93 ? -9.809 4.430 -1.750 1.00 86.94 93 ARG A C 1
ATOM 740 O O . ARG A 1 93 ? -10.710 3.788 -2.278 1.00 86.94 93 ARG A O 1
ATOM 747 N N . MET A 1 94 ? -8.733 4.859 -2.410 1.00 89.88 94 MET A N 1
ATOM 748 C CA . MET A 1 94 ? -8.539 4.614 -3.840 1.00 89.88 94 MET A CA 1
ATOM 749 C C . MET A 1 94 ? -8.480 3.114 -4.155 1.00 89.88 94 MET A C 1
ATOM 751 O O . MET A 1 94 ? -9.127 2.672 -5.098 1.00 89.88 94 MET A O 1
ATOM 755 N N . LEU A 1 95 ? -7.766 2.320 -3.350 1.00 88.88 95 LEU A N 1
ATOM 756 C CA . LEU A 1 95 ? -7.677 0.872 -3.545 1.00 88.88 95 LEU A CA 1
ATOM 757 C C . LEU A 1 95 ? -9.020 0.171 -3.280 1.00 88.88 95 LEU A C 1
ATOM 759 O O . LEU A 1 95 ? -9.429 -0.648 -4.092 1.00 88.88 95 LEU A O 1
ATOM 763 N N . ILE A 1 96 ? -9.735 0.506 -2.199 1.00 85.75 96 ILE A N 1
ATOM 764 C CA . ILE A 1 96 ? -11.019 -0.141 -1.854 1.00 85.75 96 ILE A CA 1
ATOM 765 C C . ILE A 1 96 ? -12.141 0.217 -2.839 1.00 85.75 96 ILE A C 1
ATOM 767 O O . ILE A 1 96 ? -13.026 -0.596 -3.083 1.00 85.75 96 ILE A O 1
ATOM 771 N N . GLN A 1 97 ? -12.113 1.410 -3.440 1.00 85.31 97 GLN A N 1
ATOM 772 C CA . GLN A 1 97 ? -13.093 1.793 -4.463 1.00 85.31 97 GLN A CA 1
ATOM 773 C C . GLN A 1 97 ? -12.997 0.951 -5.740 1.00 85.31 97 GLN A C 1
ATOM 775 O O . GLN A 1 97 ? -13.911 0.992 -6.569 1.00 85.31 97 GLN A O 1
ATOM 780 N N . ARG A 1 98 ? -11.909 0.199 -5.929 1.00 84.50 98 ARG A N 1
ATOM 781 C CA . ARG A 1 98 ? -11.764 -0.646 -7.104 1.00 84.50 98 ARG A CA 1
ATOM 782 C C . ARG A 1 98 ? -12.473 -1.992 -6.909 1.00 84.50 98 ARG A C 1
ATOM 784 O O . ARG A 1 98 ? -12.251 -2.663 -5.905 1.00 84.50 98 ARG A O 1
ATOM 791 N N . PRO A 1 99 ? -13.265 -2.445 -7.895 1.00 80.06 99 PRO A N 1
ATOM 792 C CA . PRO A 1 99 ? -14.011 -3.699 -7.792 1.00 80.06 99 PRO A CA 1
ATOM 793 C C . PRO A 1 99 ? -13.123 -4.948 -7.874 1.00 80.06 99 PRO A C 1
ATOM 795 O O . PRO A 1 99 ? -13.575 -6.038 -7.537 1.00 80.06 99 PRO A O 1
ATOM 798 N N . ASP A 1 100 ? 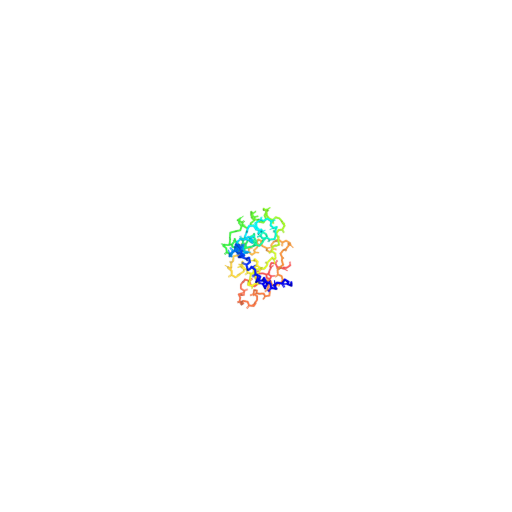-11.886 -4.807 -8.357 1.00 82.12 100 ASP A N 1
ATOM 799 C CA . ASP A 1 100 ? -10.915 -5.890 -8.492 1.00 82.12 100 ASP A CA 1
ATOM 800 C C . ASP A 1 100 ? -10.084 -6.115 -7.221 1.00 82.12 100 ASP A C 1
ATOM 802 O O . ASP A 1 100 ? -9.326 -7.077 -7.184 1.00 82.12 100 ASP A O 1
ATOM 806 N N . VAL A 1 101 ? -10.222 -5.280 -6.182 1.00 84.44 101 VAL A N 1
ATOM 807 C CA . VAL A 1 101 ? -9.421 -5.378 -4.953 1.00 84.44 101 VAL A CA 1
ATOM 808 C C . VAL A 1 101 ? -10.073 -6.282 -3.907 1.00 84.44 101 VAL A C 1
ATOM 810 O O . VAL A 1 101 ? -11.225 -6.109 -3.510 1.00 84.44 101 VAL A O 1
ATOM 813 N N . GLU A 1 102 ? -9.296 -7.233 -3.393 1.00 80.88 102 GLU A N 1
ATOM 814 C CA . GLU A 1 102 ? -9.711 -8.149 -2.335 1.00 80.88 102 GLU A CA 1
ATOM 815 C C . GLU A 1 102 ? -9.480 -7.533 -0.947 1.00 80.88 102 GLU A C 1
ATOM 817 O O . GLU A 1 102 ? -8.360 -7.440 -0.443 1.00 80.88 102 GLU A O 1
ATOM 822 N N . VAL A 1 103 ? -10.571 -7.119 -0.297 1.00 74.94 103 VAL A N 1
ATOM 823 C CA . VAL A 1 103 ? -10.522 -6.436 1.012 1.00 74.94 103 VAL A CA 1
ATOM 824 C C . VAL A 1 103 ? -10.584 -7.409 2.200 1.00 74.94 103 VAL A C 1
ATOM 826 O O . VAL A 1 103 ? -10.195 -7.065 3.316 1.00 74.94 103 VAL A O 1
ATOM 829 N N . ARG A 1 104 ? -11.056 -8.642 1.978 1.00 68.81 104 ARG A N 1
ATOM 830 C CA . ARG A 1 104 ? -11.410 -9.594 3.047 1.00 68.81 104 ARG A CA 1
ATOM 831 C C . ARG A 1 104 ? -10.213 -9.968 3.931 1.00 68.81 104 ARG A C 1
ATOM 833 O O . ARG A 1 104 ? -10.322 -9.923 5.155 1.00 68.81 104 ARG A O 1
ATOM 840 N N . ASP A 1 105 ? -9.067 -10.247 3.317 1.00 69.12 105 ASP A N 1
ATOM 841 C CA . ASP A 1 105 ? -7.843 -10.612 4.041 1.00 69.12 105 ASP A CA 1
ATOM 842 C C . ASP A 1 105 ? -7.167 -9.391 4.678 1.00 69.12 105 ASP A C 1
ATOM 844 O O . ASP A 1 105 ? -6.618 -9.474 5.781 1.00 69.12 105 ASP A O 1
ATOM 848 N N . ALA A 1 106 ? -7.289 -8.226 4.035 1.00 66.75 106 ALA A N 1
ATOM 849 C CA . ALA A 1 106 ? -6.761 -6.969 4.553 1.00 66.75 106 ALA A CA 1
ATOM 850 C C . ALA A 1 106 ? -7.486 -6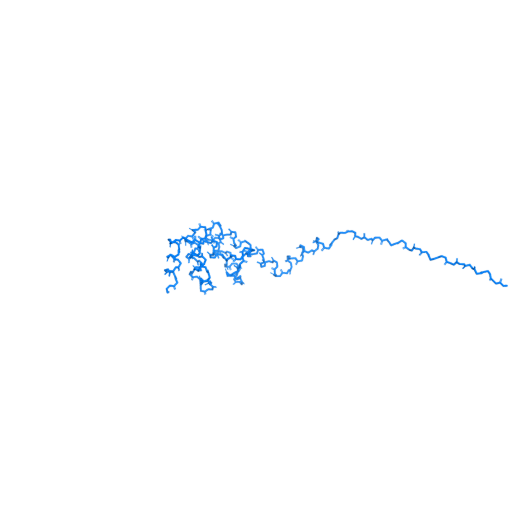.514 5.828 1.00 66.75 106 ALA A C 1
ATOM 852 O O . ALA A 1 106 ? -6.838 -6.032 6.757 1.00 66.75 106 ALA A O 1
ATOM 853 N N . ALA A 1 107 ? -8.806 -6.712 5.911 1.00 65.94 107 ALA A N 1
ATOM 854 C CA . ALA A 1 107 ? -9.583 -6.434 7.118 1.00 65.94 107 ALA A CA 1
ATOM 855 C C . ALA A 1 107 ? -9.136 -7.313 8.298 1.00 65.94 107 ALA A C 1
ATOM 857 O O . ALA A 1 107 ? -8.952 -6.813 9.408 1.00 65.94 107 ALA A O 1
ATOM 858 N N . LEU A 1 108 ? -8.887 -8.607 8.056 1.00 68.25 108 LEU A N 1
ATOM 859 C CA . LEU A 1 108 ? -8.376 -9.520 9.081 1.00 68.25 108 LEU A CA 1
ATOM 860 C C . LEU A 1 108 ? -6.991 -9.086 9.584 1.00 68.25 108 LEU A C 1
ATOM 862 O O . LEU A 1 108 ? -6.739 -9.084 10.789 1.00 68.25 108 LEU A O 1
ATOM 866 N N . HIS A 1 109 ? -6.106 -8.669 8.675 1.00 65.81 109 HIS A N 1
ATOM 867 C CA . HIS A 1 109 ? -4.800 -8.125 9.048 1.00 65.81 109 HIS A CA 1
ATOM 868 C C . HIS A 1 109 ? -4.905 -6.801 9.815 1.00 65.81 109 HIS A C 1
ATOM 870 O O . HIS A 1 109 ? -4.185 -6.622 10.795 1.00 65.81 109 HIS A O 1
ATOM 876 N N . ALA A 1 110 ? -5.803 -5.891 9.425 1.00 66.31 110 ALA A N 1
ATOM 877 C CA . ALA A 1 110 ? -6.029 -4.635 10.143 1.00 66.31 110 ALA A CA 1
ATOM 878 C C . ALA A 1 110 ? -6.400 -4.896 11.613 1.00 66.31 110 ALA A C 1
ATOM 880 O O . ALA A 1 110 ? -5.749 -4.358 12.513 1.00 66.31 110 ALA A O 1
ATOM 881 N N . VAL A 1 111 ? -7.336 -5.825 11.852 1.00 65.06 111 VAL A N 1
ATOM 882 C CA . VAL A 1 111 ? -7.709 -6.283 13.202 1.00 65.06 111 VAL A CA 1
ATOM 883 C C . VAL A 1 111 ? -6.499 -6.866 13.940 1.00 65.06 111 VAL A C 1
ATOM 885 O O . VAL A 1 111 ? -6.240 -6.496 15.085 1.00 65.06 111 VAL A O 1
ATOM 888 N N . ALA A 1 112 ? -5.722 -7.738 13.287 1.00 61.41 112 ALA A N 1
ATOM 889 C CA . ALA A 1 112 ? -4.546 -8.371 13.889 1.00 61.41 112 ALA A CA 1
ATOM 890 C C . ALA A 1 112 ? -3.448 -7.363 14.278 1.00 61.41 112 ALA A C 1
ATOM 892 O O . ALA A 1 112 ? -2.685 -7.608 15.211 1.00 61.41 112 ALA A O 1
ATOM 893 N N . THR A 1 113 ? -3.373 -6.217 13.594 1.00 65.56 113 THR A N 1
ATOM 894 C CA . THR A 1 113 ? -2.408 -5.149 13.907 1.00 65.56 113 THR A CA 1
ATOM 895 C C . THR A 1 113 ? -2.829 -4.236 15.062 1.00 65.56 113 THR A C 1
ATOM 897 O O . THR A 1 113 ? -2.021 -3.423 15.506 1.00 65.56 113 THR A O 1
ATOM 900 N N . GLY A 1 114 ? -4.057 -4.369 15.581 1.00 64.56 114 GLY A N 1
ATOM 901 C CA . GLY A 1 114 ? -4.531 -3.637 16.762 1.00 64.56 114 GLY A CA 1
ATOM 902 C C . GLY A 1 114 ? -4.839 -2.152 16.536 1.00 64.56 114 GLY A C 1
ATOM 903 O O . GLY A 1 114 ? -5.077 -1.427 17.501 1.00 64.56 114 GLY A O 1
ATOM 904 N N . ASN A 1 115 ? -4.846 -1.679 15.287 1.00 66.50 115 ASN A N 1
ATOM 905 C CA . ASN A 1 115 ? -5.184 -0.294 14.964 1.00 66.50 115 ASN A CA 1
ATOM 906 C C . ASN A 1 115 ? -6.709 -0.142 14.810 1.00 66.50 115 ASN A C 1
ATOM 908 O O . ASN A 1 115 ? -7.267 -0.411 13.742 1.00 66.50 115 ASN A O 1
ATOM 912 N N . ILE A 1 116 ? -7.382 0.244 15.899 1.00 68.50 116 ILE A N 1
ATOM 913 C CA . ILE A 1 116 ? -8.850 0.313 15.991 1.00 68.50 116 ILE A CA 1
ATOM 914 C C . ILE A 1 116 ? -9.421 1.352 15.017 1.00 68.50 116 ILE A C 1
ATOM 916 O O . ILE A 1 116 ? -10.355 1.027 14.288 1.00 68.50 116 ILE A O 1
ATOM 920 N N . ASP A 1 117 ? -8.824 2.545 14.940 1.00 65.94 117 ASP A N 1
ATOM 921 C CA . ASP A 1 117 ? -9.300 3.646 14.087 1.00 65.94 117 ASP A CA 1
ATOM 922 C C . ASP A 1 117 ? -9.231 3.307 12.593 1.00 65.94 117 ASP A C 1
ATOM 924 O O . ASP A 1 117 ? -10.050 3.756 11.799 1.00 65.94 117 ASP A O 1
ATOM 928 N N . PHE A 1 118 ? -8.269 2.477 12.188 1.00 64.19 118 PHE A N 1
ATOM 929 C CA . PHE A 1 118 ? -8.173 2.016 10.801 1.00 64.19 118 PHE A CA 1
ATOM 930 C C . PHE A 1 118 ? -9.009 0.773 10.521 1.00 64.19 118 PHE A C 1
ATOM 932 O O . PHE A 1 118 ? -9.518 0.608 9.412 1.00 64.19 118 PHE A O 1
ATOM 939 N N . THR A 1 119 ? -9.180 -0.093 11.517 1.00 65.56 119 THR A N 1
ATOM 940 C CA . THR A 1 119 ? -10.087 -1.238 11.414 1.00 65.56 119 THR A CA 1
ATOM 941 C C . THR A 1 119 ? -11.516 -0.753 11.190 1.00 65.56 119 THR A C 1
ATOM 943 O O . THR A 1 119 ? -12.201 -1.292 10.328 1.00 65.56 119 THR A O 1
ATOM 946 N N . THR A 1 120 ? -11.952 0.301 11.887 1.00 69.06 120 THR A N 1
ATOM 947 C CA . THR A 1 120 ? -13.274 0.902 11.662 1.00 69.06 120 THR A CA 1
ATOM 948 C C . THR A 1 120 ? -13.401 1.478 10.257 1.00 69.06 120 THR A C 1
ATOM 950 O O . THR A 1 120 ? -14.405 1.207 9.614 1.00 69.06 120 THR A O 1
ATOM 953 N N . VAL A 1 121 ? -12.379 2.161 9.724 1.00 71.50 121 VAL A N 1
ATOM 954 C CA . VAL A 1 121 ? -12.392 2.664 8.336 1.00 71.50 121 VAL A CA 1
ATOM 955 C C . VAL A 1 121 ? -12.520 1.527 7.321 1.00 71.50 121 VAL A C 1
ATOM 957 O O . VAL A 1 121 ? -13.356 1.606 6.425 1.00 71.50 121 VAL A O 1
ATOM 960 N N . VAL A 1 122 ? -11.735 0.453 7.451 1.00 68.75 122 VAL A N 1
ATOM 961 C CA . VAL A 1 122 ? -11.834 -0.700 6.538 1.00 68.75 122 VAL A CA 1
ATOM 962 C C . VAL A 1 122 ? -13.199 -1.375 6.656 1.00 68.75 122 VAL A C 1
ATOM 964 O O . VAL A 1 122 ? -13.798 -1.678 5.630 1.00 68.75 122 VAL A O 1
ATOM 967 N N . LEU A 1 123 ? -13.708 -1.572 7.879 1.00 71.25 123 LEU A N 1
ATOM 968 C CA . LEU A 1 123 ? -15.024 -2.166 8.136 1.00 71.25 123 LEU A CA 1
ATOM 969 C C . LEU A 1 123 ? -16.185 -1.286 7.640 1.00 71.25 123 LEU A C 1
ATOM 971 O O . LEU A 1 123 ? -17.186 -1.810 7.156 1.00 71.25 123 LEU A O 1
ATOM 975 N N . ASP A 1 124 ? -16.064 0.037 7.730 1.00 73.94 124 ASP A N 1
ATOM 976 C CA . ASP A 1 124 ? -17.077 0.974 7.240 1.00 73.94 124 ASP A CA 1
ATOM 977 C C . ASP A 1 124 ? -17.117 1.044 5.714 1.00 73.94 124 ASP A C 1
ATOM 979 O O . ASP A 1 124 ? -18.180 1.300 5.146 1.00 73.94 124 ASP A O 1
ATOM 983 N N . LEU A 1 125 ? -15.982 0.803 5.054 1.00 68.00 125 LEU A N 1
ATOM 984 C CA . LEU A 1 125 ? -15.863 0.832 3.597 1.00 68.00 125 LEU A CA 1
ATOM 985 C C . LEU A 1 125 ? -16.301 -0.474 2.906 1.00 68.00 125 LEU A C 1
ATOM 987 O O . LEU A 1 125 ? -16.465 -0.466 1.691 1.00 68.00 125 LEU A O 1
ATOM 991 N N . ILE A 1 126 ? -16.516 -1.570 3.644 1.00 68.06 126 ILE A N 1
ATOM 992 C CA . ILE A 1 126 ? -16.961 -2.880 3.114 1.00 68.06 126 ILE A CA 1
ATOM 993 C C . ILE A 1 126 ? -18.451 -3.187 3.359 1.00 68.06 126 ILE A C 1
ATOM 995 O O . ILE A 1 126 ? -18.839 -4.357 3.363 1.00 68.06 126 ILE A O 1
ATOM 999 N N . LYS A 1 127 ? -19.276 -2.159 3.595 1.00 55.81 127 LYS A N 1
ATOM 1000 C CA . LYS A 1 127 ? -20.733 -2.296 3.779 1.00 55.81 127 LYS A CA 1
ATOM 1001 C C . LYS A 1 127 ? -21.475 -2.680 2.503 1.00 55.81 127 LYS A C 1
ATOM 1003 O O . LYS A 1 127 ? -21.121 -2.153 1.427 1.00 55.81 127 LYS A O 1
#

Radius of gyration: 27.66 Å; chains: 1; bounding box: 79×71×54 Å

Sequence (127 aa):
MPKFMLHEPKRKGSKDVPQVSSVEKLEERKASLPLAQLVGSEERFFELVERGDTASVETFLNEHRSMNVNCINYKGLSALHIALKRQHESMVRMLIQRPDVEVRDAALHAVATGNIDFTTVVLDLIK

InterPro domains:
  IPR002110 Ankyrin repeat [PF13637] (47-96)
  IPR002110 Ankyrin repeat [PS50088] (75-98)
  IPR002153 Transient receptor potential channel, canonical [PTHR10117] (40-124)
  IPR036770 Ankyrin repeat-containing domain superfamily [G3DSA:1.25.40.20] (14-125)
  IPR036770 Ankyrin repeat-containing domain superfamily [SSF48403] (46-119)

Foldseek 3Di:
DDDDDDDDDPPDPPPDDPPDDPVVVVVVVLVVDVVNVLVVLQVVLLVCLLVLPPVVNVVSCVVVVVHQQQDADPVRDGSLLSNLVSVSLVSNVSQLPDPRHDLPVSLVVSVVVVPPVSNVVSVVSVD

Secondary structure (DSSP, 8-state):
-------------------S-TTHHHHHHHTTSHHHHHHHHHHHHHHHHHHT-HHHHHHHHHH-TT--TT-B-TTS-BHHHHHHHTT-HHHHHHHHTSTT---HHHHHHHHHTT-HHHHHHHHHHT-